Protein AF-A0A1E3QT69-F1 (afdb_monomer_lite)

Radius of gyration: 31.51 Å; chains: 1; bounding box: 66×88×78 Å

Secondary structure (DSSP, 8-state):
---------------------------------------------SS----PPPPPPHHHHHHHHHHHHHH------TTTTTTS-GGG--TT-HHHHHHHHHHHHHHHHTT-HHHHHHHHHHHHHHTTHHHHHHHHHHSPP--TT---------HHHHHHHHHHHHHHHHHHH-

Organism: NCBI:txid984486

Foldseek 3Di:
DDDDDDDDDDDDDDDPPPDPPPDDDPDDPDDDDDDDDDDDPDDDDPDDDDPDDDDDDPVNVVVVVVVCVVPPDDDDDPCVLVPDDLVPQALVDPVSLVSLLVSLVVCVVVLVLVVSLVSLVSSCVRNVVVVLVVVVVVPPDDDPDDPDPRDDDDPSNVSSVVSNVVSVVVVVVD

pLDDT: mean 73.89, std 20.66, range [34.53, 95.81]

Structure (mmCIF, N/CA/C/O backbone):
data_AF-A0A1E3QT69-F1
#
_entry.id   AF-A0A1E3QT69-F1
#
loop_
_atom_site.group_PDB
_atom_site.id
_atom_site.type_symbol
_atom_site.label_atom_id
_atom_site.label_alt_id
_atom_site.label_comp_id
_atom_site.label_asym_id
_atom_site.label_entity_id
_atom_site.label_seq_id
_atom_site.pdbx_PDB_ins_code
_atom_site.Cartn_x
_atom_site.Cartn_y
_atom_site.Cartn_z
_atom_site.occupancy
_atom_site.B_iso_or_equiv
_atom_site.auth_seq_id
_atom_site.auth_comp_id
_atom_site.auth_asym_id
_atom_site.auth_atom_id
_atom_site.pdbx_PDB_model_num
ATOM 1 N N . MET A 1 1 ? -34.837 -56.725 -46.189 1.00 39.00 1 MET A N 1
ATOM 2 C CA . MET A 1 1 ? -33.726 -57.442 -46.845 1.00 39.00 1 MET A CA 1
ATOM 3 C C . MET A 1 1 ? -32.627 -56.421 -47.044 1.00 39.00 1 MET A C 1
ATOM 5 O O . MET A 1 1 ? -32.845 -55.461 -47.759 1.00 39.00 1 MET A O 1
ATOM 9 N N . SER A 1 2 ? -31.704 -56.382 -46.088 1.00 41.94 2 SER A N 1
ATOM 10 C CA . SER A 1 2 ? -30.316 -56.823 -46.289 1.00 41.94 2 SER A CA 1
ATOM 11 C C . SER A 1 2 ? -29.485 -55.693 -46.895 1.00 41.94 2 SER A C 1
ATOM 13 O O . SER A 1 2 ? -29.454 -55.525 -48.108 1.00 41.94 2 SER A O 1
ATOM 15 N N . GLU A 1 3 ? -28.809 -54.930 -46.036 1.00 52.75 3 GLU A N 1
ATOM 16 C CA . GLU A 1 3 ? -27.522 -54.338 -46.425 1.00 52.75 3 GLU A CA 1
ATOM 17 C C . GLU A 1 3 ? -26.512 -55.489 -46.638 1.00 52.75 3 GLU A C 1
ATOM 19 O O . GLU A 1 3 ? -26.793 -56.606 -46.170 1.00 52.75 3 GLU A O 1
ATOM 24 N N . PRO A 1 4 ? -25.342 -55.276 -47.291 1.00 55.44 4 PRO A N 1
ATOM 25 C CA . PRO A 1 4 ? -24.245 -54.709 -46.494 1.00 55.44 4 PRO A CA 1
ATOM 26 C C . PRO A 1 4 ? -23.030 -54.033 -47.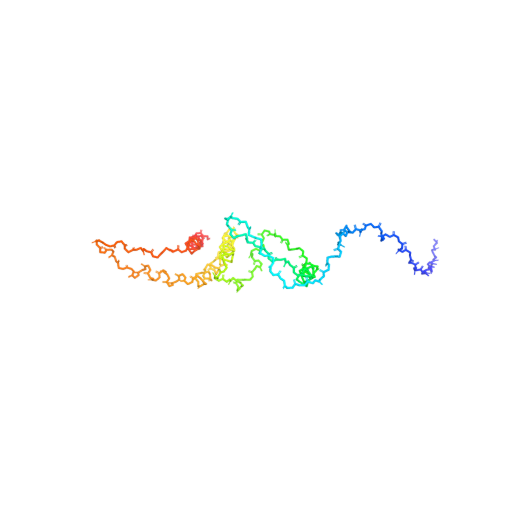213 1.00 55.44 4 PRO A C 1
ATOM 28 O O . PRO A 1 4 ? -22.814 -54.179 -48.412 1.00 55.44 4 PRO A O 1
ATOM 31 N N . HIS A 1 5 ? -22.203 -53.377 -46.374 1.00 38.41 5 HIS A N 1
ATOM 32 C CA . HIS A 1 5 ? -20.731 -53.158 -46.414 1.00 38.41 5 HIS A CA 1
ATOM 33 C C . HIS A 1 5 ? -20.073 -52.128 -47.380 1.00 38.41 5 HIS A C 1
ATOM 35 O O . HIS A 1 5 ? -19.697 -52.468 -48.491 1.00 38.41 5 HIS A O 1
ATOM 41 N N . THR A 1 6 ? -19.885 -50.883 -46.889 1.00 46.03 6 THR A N 1
ATOM 42 C CA . THR A 1 6 ? -18.623 -50.175 -46.470 1.00 46.03 6 THR A CA 1
ATOM 43 C C . THR A 1 6 ? -17.307 -50.256 -47.329 1.00 46.03 6 THR A C 1
ATOM 45 O O . THR A 1 6 ? -17.283 -50.921 -48.351 1.00 46.03 6 THR A O 1
ATOM 48 N N . PRO A 1 7 ? -16.190 -49.554 -46.990 1.00 53.91 7 PRO A N 1
ATOM 49 C CA . PRO A 1 7 ? -15.709 -48.329 -47.655 1.00 53.91 7 PRO A CA 1
ATOM 50 C C . PRO A 1 7 ? -14.228 -48.424 -48.134 1.00 53.91 7 PRO A C 1
ATOM 52 O O . PRO A 1 7 ? -13.522 -49.389 -47.859 1.00 53.91 7 PRO A O 1
ATOM 55 N N . THR A 1 8 ? -13.690 -47.408 -48.812 1.00 39.94 8 THR A N 1
ATOM 56 C CA . THR A 1 8 ? -12.228 -47.226 -49.016 1.00 39.94 8 THR A CA 1
ATOM 57 C C . THR A 1 8 ? -11.972 -45.718 -49.097 1.00 39.94 8 THR A C 1
ATOM 59 O O . THR A 1 8 ? -12.507 -45.063 -49.983 1.00 39.94 8 THR A O 1
ATOM 62 N N . GLN A 1 9 ? -11.576 -45.071 -47.999 1.00 39.16 9 GLN A N 1
ATOM 63 C CA . GLN A 1 9 ? -10.208 -44.790 -47.526 1.00 39.16 9 GLN A CA 1
ATOM 64 C C . GLN A 1 9 ? -9.331 -43.924 -48.451 1.00 39.16 9 GLN A C 1
ATOM 66 O O . GLN A 1 9 ? -8.961 -44.325 -49.544 1.00 39.16 9 GLN A O 1
ATOM 71 N N . GLU A 1 10 ? -8.992 -42.759 -47.883 1.00 40.84 10 GLU A N 1
ATOM 72 C CA . GLU A 1 10 ? -7.698 -42.061 -47.907 1.00 40.84 10 GLU A CA 1
ATOM 73 C C . GLU A 1 10 ? -7.054 -41.682 -49.247 1.00 40.84 10 GLU A C 1
ATOM 75 O O . GLU A 1 10 ? -6.439 -42.495 -49.921 1.00 40.84 10 GLU A O 1
ATOM 80 N N . SER A 1 11 ? -6.966 -40.369 -49.480 1.00 43.09 11 SER A N 1
ATOM 81 C CA . SER A 1 11 ? -5.680 -39.685 -49.276 1.00 43.09 11 SER A CA 1
ATOM 82 C C . SER A 1 11 ? -5.873 -38.170 -49.212 1.00 43.09 11 SER A C 1
ATOM 84 O O . SER A 1 11 ? -6.311 -37.538 -50.173 1.00 43.09 11 SER A O 1
ATOM 86 N N . ALA A 1 12 ? -5.524 -37.600 -48.064 1.00 43.91 12 ALA A N 1
ATOM 87 C CA . ALA A 1 12 ? -5.308 -36.180 -47.860 1.00 43.91 12 ALA A CA 1
ATOM 88 C C . ALA A 1 12 ? -3.903 -35.797 -48.342 1.00 43.91 12 ALA A C 1
ATOM 90 O O . ALA A 1 12 ? -2.948 -36.396 -47.862 1.00 43.91 12 ALA A O 1
ATOM 91 N N . VAL A 1 13 ? -3.776 -34.785 -49.207 1.00 42.56 13 VAL A N 1
ATOM 92 C CA . VAL A 1 13 ? -2.590 -33.911 -49.344 1.00 42.56 13 VAL A CA 1
ATOM 93 C C . VAL A 1 13 ? -3.106 -32.580 -49.930 1.00 42.56 13 VAL A C 1
ATOM 95 O O . VAL A 1 13 ? -3.541 -32.536 -51.070 1.00 42.56 13 VAL A O 1
ATOM 98 N N . LEU A 1 14 ? -3.400 -31.584 -49.092 1.00 43.72 14 LEU A N 1
ATOM 99 C CA . LEU A 1 14 ? -2.531 -30.429 -48.821 1.00 43.72 14 LEU A CA 1
ATOM 100 C C . LEU A 1 14 ? -2.513 -29.386 -49.962 1.00 43.72 14 LEU A C 1
ATOM 102 O O . LEU A 1 14 ? -1.567 -29.312 -50.733 1.00 43.72 14 LEU A O 1
ATOM 106 N N . GLU A 1 15 ? -3.520 -28.514 -49.994 1.00 44.06 15 GLU A N 1
ATOM 107 C CA . GLU A 1 15 ? -3.445 -27.212 -50.674 1.00 44.06 15 GLU A CA 1
ATOM 108 C C . GLU A 1 15 ? -4.015 -26.134 -49.743 1.00 44.06 15 GLU A C 1
ATOM 110 O O . GLU A 1 15 ? -5.168 -25.723 -49.827 1.00 44.06 15 GLU A O 1
ATOM 115 N N . ILE A 1 16 ? -3.187 -25.691 -48.796 1.00 41.34 16 ILE A N 1
ATOM 116 C CA . ILE A 1 16 ? -3.348 -24.387 -48.146 1.00 41.34 16 ILE A CA 1
ATOM 117 C C . ILE A 1 16 ? -2.098 -23.597 -48.514 1.00 41.34 16 ILE A C 1
ATOM 119 O O . ILE A 1 16 ? -1.139 -23.505 -47.756 1.00 41.34 16 ILE A O 1
ATOM 123 N N . ALA A 1 17 ? -2.089 -23.091 -49.741 1.00 41.59 17 ALA A N 1
ATOM 124 C CA . ALA A 1 17 ? -1.057 -22.206 -50.250 1.00 41.59 17 ALA A CA 1
ATOM 125 C C . ALA A 1 17 ? -1.740 -21.047 -50.973 1.00 41.59 17 ALA A C 1
ATOM 127 O O . ALA A 1 17 ? -1.736 -21.006 -52.195 1.00 41.59 17 ALA A O 1
ATOM 128 N N . THR A 1 18 ? -2.402 -20.154 -50.226 1.00 47.84 18 THR A N 1
ATOM 129 C CA . THR A 1 18 ? -2.688 -18.756 -50.630 1.00 47.84 18 THR A CA 1
ATOM 130 C C . THR A 1 18 ? -3.474 -18.017 -49.540 1.00 47.84 18 THR A C 1
ATOM 132 O O . THR A 1 18 ? -4.674 -17.797 -49.647 1.00 47.84 18 THR A O 1
ATOM 135 N N . ALA A 1 19 ? -2.794 -17.610 -48.465 1.00 40.69 19 ALA A N 1
ATOM 136 C CA . ALA A 1 19 ? -3.286 -16.543 -47.580 1.00 40.69 19 ALA A CA 1
ATOM 137 C C . ALA A 1 19 ? -2.146 -15.805 -46.845 1.00 40.69 19 ALA A C 1
ATOM 139 O O . ALA A 1 19 ? -2.338 -15.297 -45.746 1.00 40.69 19 ALA A O 1
ATOM 140 N N . GLU A 1 20 ? -0.953 -15.733 -47.445 1.00 46.25 20 GLU A N 1
ATOM 141 C CA . GLU A 1 20 ? 0.222 -15.049 -46.882 1.00 46.25 20 GLU A CA 1
ATOM 142 C C . GLU A 1 20 ? 0.570 -13.795 -47.699 1.00 46.25 20 GLU A C 1
ATOM 144 O O . GLU A 1 20 ? 1.676 -13.637 -48.207 1.00 46.25 20 GLU A O 1
ATOM 149 N N . LEU A 1 21 ? -0.404 -12.904 -47.909 1.00 41.03 21 LEU A N 1
ATOM 150 C CA . LEU A 1 21 ? -0.135 -11.653 -48.622 1.00 41.03 21 LEU A CA 1
ATOM 151 C C . LEU A 1 21 ? -1.049 -10.502 -48.197 1.00 41.03 21 LEU A C 1
ATOM 153 O O . LEU A 1 21 ? -1.744 -9.948 -49.037 1.00 41.03 21 LEU A O 1
ATOM 157 N N . LEU A 1 22 ? -1.059 -10.125 -46.910 1.00 46.34 22 LEU A N 1
ATOM 158 C CA . LEU A 1 22 ? -1.453 -8.764 -46.495 1.00 46.34 22 LEU A CA 1
ATOM 159 C C . LEU A 1 22 ? -1.138 -8.471 -45.017 1.00 46.34 22 LEU A C 1
ATOM 161 O O . LEU A 1 22 ? -2.023 -8.223 -44.211 1.00 46.34 22 LEU A O 1
ATOM 165 N N . LEU A 1 23 ? 0.148 -8.468 -44.667 1.00 45.91 23 LEU A N 1
ATOM 166 C CA . LEU A 1 23 ? 0.686 -7.768 -43.491 1.00 45.91 23 LEU A CA 1
ATOM 167 C C . LEU A 1 23 ? 2.088 -7.260 -43.852 1.00 45.91 23 LEU A C 1
ATOM 169 O O . LEU A 1 23 ? 3.109 -7.759 -43.392 1.00 45.91 23 LEU A O 1
ATOM 173 N N . GLN A 1 24 ? 2.137 -6.287 -44.762 1.00 40.81 24 GLN A N 1
ATOM 174 C CA . GLN A 1 24 ? 3.318 -5.443 -44.903 1.00 40.81 24 GLN A CA 1
ATOM 175 C C . GLN A 1 24 ? 3.246 -4.374 -43.816 1.00 40.81 24 GLN A C 1
ATOM 177 O O . GLN A 1 24 ? 2.508 -3.397 -43.938 1.00 40.81 24 GLN A O 1
ATOM 182 N N . ASP A 1 25 ? 4.011 -4.584 -42.746 1.00 53.19 25 ASP A N 1
ATOM 183 C CA . ASP A 1 25 ? 4.398 -3.516 -41.829 1.00 53.19 25 ASP A CA 1
ATOM 184 C C . ASP A 1 25 ? 4.991 -2.351 -42.643 1.00 53.19 25 ASP A C 1
ATOM 186 O O . ASP A 1 25 ? 5.886 -2.582 -43.470 1.00 53.19 25 ASP A O 1
ATOM 190 N N . PRO A 1 26 ? 4.559 -1.093 -42.436 1.00 47.81 26 PRO A N 1
ATOM 191 C CA . PRO A 1 26 ? 5.258 0.043 -43.009 1.00 47.81 26 PRO A CA 1
ATOM 192 C C . PRO A 1 26 ? 6.648 0.129 -42.369 1.00 47.81 26 PRO A C 1
ATOM 194 O O . PRO A 1 26 ? 6.819 0.616 -41.253 1.00 47.81 26 PRO A O 1
ATOM 197 N N . GLN A 1 27 ? 7.656 -0.353 -43.096 1.00 42.31 27 GLN A N 1
ATOM 198 C CA . GLN A 1 27 ? 9.062 -0.131 -42.782 1.00 42.31 27 GLN A CA 1
ATOM 199 C C . GLN A 1 27 ? 9.306 1.384 -42.661 1.00 42.31 27 GLN A C 1
ATOM 201 O O . GLN A 1 27 ? 9.061 2.113 -43.632 1.00 42.31 27 GLN A O 1
ATOM 206 N N . PRO A 1 28 ? 9.802 1.904 -41.522 1.00 43.50 28 PRO A N 1
ATOM 207 C CA . PRO A 1 28 ? 10.298 3.266 -41.491 1.00 43.50 28 PRO A CA 1
ATOM 208 C C . PRO A 1 28 ? 11.505 3.342 -42.426 1.00 43.50 28 PRO A C 1
ATOM 210 O O . PRO A 1 28 ? 12.448 2.561 -42.329 1.00 43.50 28 PRO A O 1
ATOM 213 N N . LYS A 1 29 ? 11.451 4.280 -43.369 1.00 36.72 29 LYS A N 1
ATOM 214 C CA . LYS A 1 29 ? 12.497 4.556 -44.353 1.00 36.72 29 LYS A CA 1
ATOM 215 C C . LYS A 1 29 ? 13.777 4.975 -43.618 1.00 36.72 29 LYS A C 1
ATOM 217 O O . LYS A 1 29 ? 13.946 6.144 -43.282 1.00 36.72 29 LYS A O 1
ATOM 222 N N . VAL A 1 30 ? 14.654 4.016 -43.329 1.00 38.53 30 VAL A N 1
ATOM 223 C CA . VAL A 1 30 ? 15.950 4.260 -42.688 1.00 38.53 30 VAL A CA 1
ATOM 224 C C . VAL A 1 30 ? 16.904 4.793 -43.754 1.00 38.53 30 VAL A C 1
ATOM 226 O O . VAL A 1 30 ? 17.411 4.053 -44.593 1.00 38.53 30 VAL A O 1
ATOM 229 N N . THR A 1 31 ? 17.121 6.104 -43.769 1.00 37.97 31 THR A N 1
ATOM 230 C CA . THR A 1 31 ? 18.279 6.694 -44.450 1.00 37.97 31 THR A CA 1
ATOM 231 C C . THR A 1 31 ? 19.561 6.215 -43.761 1.00 37.97 31 THR A C 1
ATOM 233 O O . THR A 1 31 ? 19.616 6.267 -42.530 1.00 37.97 31 THR A O 1
ATOM 236 N N . PRO A 1 32 ? 20.602 5.785 -44.498 1.00 38.62 32 PRO A N 1
ATOM 237 C CA . PRO A 1 32 ? 21.858 5.372 -43.891 1.00 38.62 32 PRO A CA 1
ATOM 238 C C . PRO A 1 32 ? 22.592 6.619 -43.389 1.00 38.62 32 PRO A C 1
ATOM 240 O O . PRO A 1 32 ? 23.262 7.315 -44.148 1.00 38.62 32 PRO A O 1
ATOM 243 N N . SER A 1 33 ? 22.442 6.928 -42.101 1.00 34.53 33 SER A N 1
ATOM 244 C CA . SER A 1 33 ? 23.325 7.876 -41.429 1.00 34.53 33 SER A CA 1
ATOM 245 C C . SER A 1 33 ? 24.566 7.118 -40.983 1.00 34.53 33 SER A C 1
ATOM 247 O O . SER A 1 33 ? 24.516 6.304 -40.065 1.00 34.53 33 SER A O 1
ATOM 249 N N . SER A 1 34 ? 25.663 7.388 -41.683 1.00 36.31 34 SER A N 1
ATOM 250 C CA . SER A 1 34 ? 27.026 6.962 -41.376 1.00 36.31 34 SER A CA 1
ATOM 251 C C . SER A 1 34 ? 27.319 6.971 -39.871 1.00 36.31 34 SER A C 1
ATOM 253 O O . SER A 1 34 ? 27.198 8.005 -39.214 1.00 36.31 34 SER A O 1
ATOM 255 N N . GLN A 1 35 ? 27.759 5.828 -39.341 1.00 45.50 35 GLN A N 1
ATOM 256 C CA . GLN A 1 35 ? 28.509 5.772 -38.091 1.00 45.50 35 GLN A CA 1
ATOM 257 C C . GLN A 1 35 ? 29.851 6.476 -38.302 1.00 45.50 35 GLN A C 1
ATOM 259 O O . GLN A 1 35 ? 30.721 5.953 -38.991 1.00 45.50 35 GLN A O 1
ATOM 264 N N . ALA A 1 36 ? 30.022 7.641 -37.687 1.00 39.97 36 ALA A N 1
ATOM 265 C CA . ALA A 1 36 ? 31.322 8.135 -37.261 1.00 39.97 36 ALA A CA 1
ATOM 266 C C . ALA A 1 36 ? 31.135 9.158 -36.134 1.00 39.97 36 ALA A C 1
ATOM 268 O O . ALA A 1 36 ? 30.255 10.011 -36.179 1.00 39.97 36 ALA A O 1
ATOM 269 N N . ASP A 1 37 ? 32.015 9.030 -35.151 1.00 36.66 37 ASP A N 1
ATOM 270 C CA . ASP A 1 37 ? 32.436 10.040 -34.190 1.00 36.66 37 ASP A CA 1
ATOM 271 C C . ASP A 1 37 ? 31.626 10.287 -32.910 1.00 36.66 37 ASP A C 1
ATOM 273 O O . ASP A 1 37 ? 30.601 10.962 -32.819 1.00 36.66 37 ASP A O 1
ATOM 277 N N . LYS A 1 38 ? 32.261 9.793 -31.842 1.00 48.41 38 LYS A N 1
ATOM 278 C CA . LYS A 1 38 ? 32.263 10.343 -30.492 1.00 48.41 38 LYS A CA 1
ATOM 279 C C . LYS A 1 38 ? 32.602 11.841 -30.540 1.00 48.41 38 LYS A C 1
ATOM 281 O O . LYS A 1 38 ? 33.740 12.233 -30.310 1.00 48.41 38 LYS A O 1
ATOM 286 N N . SER A 1 39 ? 31.612 12.690 -30.761 1.00 41.56 39 SER A N 1
ATOM 287 C CA . SER A 1 39 ? 31.712 14.102 -30.405 1.00 41.56 39 SER A CA 1
ATOM 288 C C . SER A 1 39 ? 30.392 14.556 -29.814 1.00 41.56 39 SER A C 1
ATOM 290 O O . SER A 1 39 ? 29.355 14.531 -30.474 1.00 41.56 39 SER A O 1
ATOM 292 N N . ALA A 1 40 ? 30.434 14.945 -28.543 1.00 48.53 40 ALA A N 1
ATOM 293 C CA . ALA A 1 40 ? 29.344 15.642 -27.891 1.00 48.53 40 ALA A CA 1
ATOM 294 C C . ALA A 1 40 ? 29.024 16.914 -28.692 1.00 48.53 40 ALA A C 1
ATOM 296 O O . ALA A 1 40 ? 29.785 17.879 -28.668 1.00 48.53 40 ALA A O 1
ATOM 297 N N . VAL A 1 41 ? 27.903 16.912 -29.412 1.00 53.53 41 VAL A N 1
ATOM 298 C CA . VAL A 1 41 ? 27.391 18.115 -30.068 1.00 53.53 41 VAL A CA 1
ATOM 299 C C . VAL A 1 41 ? 26.646 18.925 -29.013 1.00 53.53 41 VAL A C 1
ATOM 301 O O . VAL A 1 41 ? 25.486 18.666 -28.695 1.00 53.53 41 VAL A O 1
ATOM 304 N N . VAL A 1 42 ? 27.351 19.888 -28.422 1.00 47.34 42 VAL A N 1
ATOM 305 C CA . VAL A 1 42 ? 26.789 20.849 -27.471 1.00 47.34 42 VAL A CA 1
ATOM 306 C C . VAL A 1 42 ? 26.066 21.941 -28.260 1.00 47.34 42 VAL A C 1
ATOM 308 O O . VAL A 1 42 ? 26.690 22.849 -28.801 1.00 47.34 42 VAL A O 1
ATOM 311 N N . PHE A 1 43 ? 24.735 21.871 -28.325 1.00 51.91 43 PHE A N 1
ATOM 312 C CA . PHE A 1 43 ? 23.908 22.991 -28.778 1.00 51.91 43 PHE A CA 1
ATOM 313 C C . PHE A 1 43 ? 23.681 23.960 -27.614 1.00 51.91 43 PHE A C 1
ATOM 315 O O . PHE A 1 43 ? 22.897 23.688 -26.707 1.00 51.91 43 PHE A O 1
ATOM 322 N N . THR A 1 44 ? 24.344 25.117 -27.641 1.00 48.62 44 THR A N 1
ATOM 323 C CA . THR A 1 44 ? 24.066 26.210 -26.704 1.00 48.62 44 THR A CA 1
ATOM 324 C C . THR A 1 44 ? 22.967 27.109 -27.266 1.00 48.62 44 THR A C 1
ATOM 326 O O . THR A 1 44 ? 23.196 27.869 -28.207 1.00 48.62 44 THR A O 1
ATOM 329 N N . ARG A 1 45 ? 21.776 27.071 -26.662 1.00 54.88 45 ARG A N 1
ATOM 330 C CA . ARG A 1 45 ? 20.857 28.216 -26.663 1.00 54.88 45 ARG A CA 1
ATOM 331 C C . ARG A 1 45 ? 20.724 28.732 -25.237 1.00 54.88 45 ARG A C 1
ATOM 333 O O . ARG A 1 45 ? 20.752 27.976 -24.272 1.00 54.88 45 ARG A O 1
ATOM 340 N N . THR A 1 46 ? 20.642 30.048 -25.135 1.00 56.62 46 THR A N 1
ATOM 341 C CA . THR A 1 46 ? 20.527 30.823 -23.905 1.00 56.62 46 THR A CA 1
ATOM 342 C C . THR A 1 46 ? 19.275 30.435 -23.115 1.00 56.62 46 THR A C 1
ATOM 344 O O . THR A 1 46 ? 18.164 30.529 -23.630 1.00 56.62 46 THR A O 1
ATOM 347 N N . SER A 1 47 ? 19.478 30.066 -21.848 1.00 66.31 47 SER A N 1
ATOM 348 C CA . SER A 1 47 ? 18.491 29.729 -20.804 1.00 66.31 47 SER A CA 1
ATOM 349 C C . SER A 1 47 ? 17.872 28.318 -20.845 1.00 66.31 47 SER A C 1
ATOM 351 O O . SER A 1 47 ? 16.889 28.044 -21.524 1.00 66.31 47 SER A O 1
ATOM 353 N N . GLY A 1 48 ? 18.432 27.430 -20.014 1.00 66.00 48 GLY A N 1
ATOM 354 C CA . GLY A 1 48 ? 17.840 26.146 -19.629 1.00 66.00 48 GLY A CA 1
ATOM 355 C C . GLY A 1 48 ? 18.615 24.930 -20.137 1.00 66.00 48 GLY A C 1
ATOM 356 O O . GLY A 1 48 ? 18.802 24.755 -21.336 1.00 66.00 48 GLY A O 1
ATOM 357 N N . ASN A 1 49 ? 19.030 24.048 -19.221 1.00 68.81 49 ASN A N 1
ATOM 358 C CA . ASN A 1 49 ? 19.541 22.727 -19.586 1.00 68.81 49 ASN A CA 1
ATOM 359 C C . ASN A 1 49 ? 18.411 21.921 -20.240 1.00 68.81 49 ASN A C 1
ATOM 361 O O . ASN A 1 49 ? 17.502 21.441 -19.557 1.00 68.81 49 ASN A O 1
ATOM 365 N N . ILE A 1 50 ? 18.463 21.763 -21.562 1.00 75.00 50 ILE A N 1
ATOM 366 C CA . ILE A 1 50 ? 17.566 20.864 -22.288 1.00 75.00 50 ILE A CA 1
ATOM 367 C C . ILE A 1 50 ? 17.943 19.437 -21.883 1.00 75.00 50 ILE A C 1
ATOM 369 O O . ILE A 1 50 ? 19.034 18.960 -22.188 1.00 75.00 50 ILE A O 1
ATOM 373 N N . LYS A 1 51 ? 17.049 18.747 -21.164 1.00 79.88 51 LYS A N 1
ATOM 374 C CA . LYS A 1 51 ? 17.226 17.329 -20.826 1.00 79.88 51 LYS A CA 1
ATOM 375 C C . LYS A 1 51 ? 17.195 16.506 -22.116 1.00 79.88 51 LYS A C 1
ATOM 377 O O . LYS A 1 51 ? 16.118 16.160 -22.599 1.00 79.88 51 LYS A O 1
ATOM 382 N N . GLN A 1 52 ? 18.363 16.182 -22.664 1.00 78.94 52 GLN A N 1
ATOM 383 C CA . GLN A 1 52 ? 18.470 15.216 -23.750 1.00 78.94 52 GLN A CA 1
ATOM 384 C C . GLN A 1 52 ?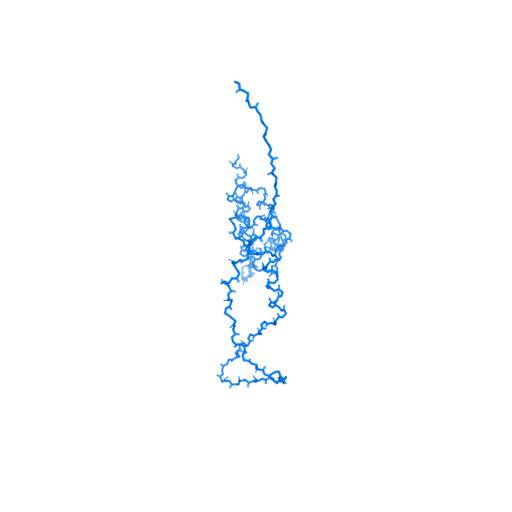 18.137 13.827 -23.199 1.00 78.94 52 GLN A C 1
ATOM 386 O O . GLN A 1 52 ? 18.787 13.337 -22.273 1.00 78.94 52 GLN A O 1
ATOM 391 N N . ARG A 1 53 ? 17.086 13.202 -23.734 1.00 81.50 53 ARG A N 1
ATOM 392 C CA . ARG A 1 53 ? 16.748 11.819 -23.386 1.00 81.50 53 ARG A CA 1
ATOM 393 C C . ARG A 1 53 ? 17.688 10.888 -24.144 1.00 81.50 53 ARG A C 1
ATOM 395 O O . ARG A 1 53 ? 17.944 11.110 -25.325 1.00 81.50 53 ARG A O 1
ATOM 402 N N . LYS A 1 54 ? 18.200 9.856 -23.470 1.00 84.94 54 LYS A N 1
ATOM 403 C CA . LYS A 1 54 ? 18.889 8.762 -24.160 1.00 84.94 54 LYS A CA 1
ATOM 404 C C . LYS A 1 54 ? 17.880 8.073 -25.081 1.00 84.94 54 LYS A C 1
ATOM 406 O O . LYS A 1 54 ? 16.756 7.810 -24.653 1.00 84.94 54 LYS A O 1
ATOM 411 N N . GLY A 1 55 ? 18.274 7.837 -26.330 1.00 87.06 55 GLY A N 1
ATOM 412 C CA . GLY A 1 55 ? 17.543 6.925 -27.205 1.00 87.06 55 GLY A CA 1
ATOM 413 C C . GLY A 1 55 ? 17.628 5.499 -26.660 1.00 87.06 55 GLY A C 1
ATOM 414 O O . GLY A 1 55 ? 18.565 5.178 -25.928 1.00 87.06 55 GLY A O 1
ATOM 415 N N . GLN A 1 56 ? 16.642 4.676 -27.000 1.00 92.12 56 GLN A N 1
ATOM 416 C CA . GLN A 1 56 ? 16.673 3.241 -26.731 1.00 92.12 56 GLN A CA 1
ATOM 417 C C . GLN A 1 56 ? 17.651 2.567 -27.699 1.00 92.12 56 GLN A C 1
ATOM 419 O O . GLN A 1 56 ? 17.689 2.936 -28.874 1.00 92.12 56 GLN A O 1
ATOM 424 N N . THR A 1 57 ? 18.444 1.607 -27.226 1.00 93.00 57 THR A N 1
ATOM 425 C CA . THR A 1 57 ? 19.325 0.830 -28.115 1.00 93.00 57 THR A CA 1
ATOM 426 C C . THR A 1 57 ? 18.541 -0.252 -28.864 1.00 93.00 57 THR A C 1
ATOM 428 O O . THR A 1 57 ? 17.500 -0.722 -28.399 1.00 93.00 57 THR A O 1
ATOM 431 N N . ASP A 1 58 ? 19.051 -0.702 -30.014 1.00 92.88 58 ASP A N 1
ATOM 432 C CA . ASP A 1 58 ? 18.417 -1.787 -30.783 1.00 92.88 58 ASP A CA 1
ATOM 433 C C . ASP A 1 58 ? 18.315 -3.093 -29.977 1.00 92.88 58 ASP A C 1
ATOM 435 O O . ASP A 1 58 ? 17.367 -3.863 -30.140 1.00 92.88 58 ASP A O 1
ATOM 439 N N . GLU A 1 59 ? 19.273 -3.341 -29.082 1.00 92.56 59 GLU A N 1
ATOM 440 C CA . GLU A 1 59 ? 19.278 -4.499 -28.185 1.00 92.56 59 GLU A CA 1
ATOM 441 C C . GLU A 1 59 ? 18.157 -4.412 -27.142 1.00 92.56 59 GLU A C 1
ATOM 443 O O . GLU A 1 59 ? 17.415 -5.378 -26.953 1.00 92.56 59 GLU A O 1
ATOM 448 N N . GLU A 1 60 ? 17.971 -3.243 -26.516 1.00 93.38 60 GLU A N 1
ATOM 449 C CA . GLU A 1 60 ? 16.876 -2.992 -25.570 1.00 93.38 60 GLU A CA 1
ATOM 450 C C . GLU A 1 60 ? 15.508 -3.127 -26.246 1.00 93.38 60 GLU A C 1
ATOM 452 O O . GLU A 1 60 ? 14.575 -3.673 -25.655 1.00 93.38 60 GLU A O 1
ATOM 457 N N . TYR A 1 61 ? 15.382 -2.649 -27.487 1.00 94.50 61 TYR A N 1
ATOM 458 C CA . TYR A 1 61 ? 14.150 -2.780 -28.260 1.00 94.50 61 TYR A CA 1
ATOM 459 C C . TYR A 1 61 ? 13.826 -4.247 -28.562 1.00 94.50 61 TYR A C 1
ATOM 461 O O . TYR A 1 61 ? 12.703 -4.695 -28.321 1.00 94.50 61 TYR A O 1
ATOM 469 N N . ARG A 1 62 ? 14.810 -5.024 -29.037 1.00 95.69 62 ARG A N 1
ATOM 470 C CA . ARG A 1 62 ? 14.630 -6.463 -29.293 1.00 95.69 62 ARG A CA 1
ATOM 471 C C . ARG A 1 62 ? 14.240 -7.206 -28.021 1.00 95.69 62 ARG A C 1
ATOM 473 O O . ARG A 1 62 ? 13.292 -7.983 -28.056 1.00 95.69 62 ARG A O 1
ATOM 480 N N . ALA A 1 63 ? 14.893 -6.910 -26.896 1.00 94.88 63 ALA A N 1
ATOM 481 C CA . ALA A 1 63 ? 14.563 -7.513 -25.609 1.00 94.88 63 ALA A CA 1
ATOM 482 C C . ALA A 1 63 ? 13.116 -7.213 -25.179 1.00 94.88 63 ALA A C 1
ATOM 484 O O . ALA A 1 63 ? 12.392 -8.128 -24.788 1.00 94.88 63 ALA A O 1
ATOM 485 N N . GLN A 1 64 ? 12.666 -5.959 -25.298 1.00 92.50 64 GLN A N 1
ATOM 486 C CA . GLN A 1 64 ? 11.286 -5.577 -24.976 1.00 92.50 64 GLN A CA 1
ATOM 487 C C . GLN A 1 64 ? 10.267 -6.235 -25.905 1.00 92.50 64 GLN A C 1
ATOM 489 O O . GLN A 1 64 ? 9.232 -6.716 -25.446 1.00 92.50 64 GLN A O 1
ATOM 494 N N . ARG A 1 65 ? 10.564 -6.287 -27.205 1.00 95.06 65 ARG A N 1
ATOM 495 C CA . ARG A 1 65 ? 9.713 -6.941 -28.198 1.00 95.06 65 ARG A CA 1
ATOM 496 C C . ARG A 1 65 ? 9.582 -8.434 -27.904 1.00 95.06 65 ARG A C 1
ATOM 498 O O . ARG A 1 65 ? 8.473 -8.957 -27.871 1.00 95.06 65 ARG A O 1
ATOM 505 N N . ASP A 1 66 ? 10.695 -9.113 -27.649 1.00 95.44 66 ASP A N 1
ATOM 506 C CA . ASP A 1 66 ? 10.700 -10.541 -27.338 1.00 95.44 66 ASP A CA 1
ATOM 507 C C . ASP A 1 66 ? 9.986 -10.818 -26.007 1.00 95.44 66 ASP A C 1
ATOM 509 O O . ASP A 1 66 ? 9.265 -11.807 -25.891 1.00 95.44 66 ASP A O 1
ATOM 513 N N . GLN A 1 67 ? 10.130 -9.938 -25.009 1.00 93.56 67 GLN A N 1
ATOM 514 C CA . GLN A 1 67 ? 9.366 -10.015 -23.764 1.00 93.56 67 GLN A CA 1
ATOM 515 C C . GLN A 1 67 ? 7.862 -9.877 -24.024 1.00 93.56 67 GLN A C 1
ATOM 517 O O . GLN A 1 67 ? 7.093 -10.688 -23.516 1.00 93.56 67 GLN A O 1
ATOM 522 N N . PHE A 1 68 ? 7.448 -8.904 -24.839 1.00 93.00 68 PHE A N 1
ATOM 523 C CA . PHE A 1 68 ? 6.045 -8.691 -25.189 1.00 93.00 68 PHE A CA 1
ATOM 524 C C . PHE A 1 68 ? 5.435 -9.911 -25.887 1.00 93.00 68 PHE A C 1
ATOM 526 O O . PHE A 1 68 ? 4.346 -10.335 -25.518 1.00 93.00 68 PHE A O 1
ATOM 533 N N . TRP A 1 69 ? 6.145 -10.527 -26.835 1.00 93.69 69 TRP A N 1
ATOM 534 C CA . TRP A 1 69 ? 5.669 -11.745 -27.503 1.00 93.69 69 TRP A CA 1
ATOM 535 C C . TRP A 1 69 ? 5.639 -12.969 -26.585 1.00 93.69 69 TRP A C 1
ATOM 537 O O . TRP A 1 69 ? 4.778 -13.828 -26.751 1.00 93.69 69 TRP A O 1
ATOM 547 N N . LYS A 1 70 ? 6.550 -13.050 -25.607 1.00 94.69 70 LYS A N 1
ATOM 548 C CA . LYS A 1 70 ? 6.590 -14.152 -24.634 1.00 94.69 70 LYS A CA 1
ATOM 549 C C . LYS A 1 70 ? 5.491 -14.050 -23.579 1.00 94.69 70 LYS A C 1
ATOM 551 O O . LYS A 1 70 ? 4.838 -15.047 -23.299 1.00 94.69 70 LYS A O 1
ATOM 556 N N . SER A 1 71 ? 5.322 -12.883 -22.952 1.00 91.12 71 SER A N 1
ATOM 557 C CA . SER A 1 71 ? 4.346 -12.700 -21.867 1.00 91.12 71 SER A CA 1
ATOM 558 C C . SER A 1 71 ? 2.958 -12.308 -22.363 1.00 91.12 71 SER A C 1
ATOM 560 O O . SER A 1 71 ? 1.979 -12.495 -21.647 1.00 91.12 71 SER A O 1
ATOM 562 N N . GLY A 1 72 ? 2.876 -11.724 -23.558 1.00 91.06 72 GLY A N 1
ATOM 563 C CA . GLY A 1 72 ? 1.671 -11.096 -24.073 1.00 91.06 72 GLY A CA 1
ATOM 564 C C . GLY A 1 72 ? 1.309 -9.793 -23.347 1.00 91.06 72 GLY A C 1
ATOM 565 O O . GLY A 1 72 ? 1.971 -9.385 -22.380 1.00 91.06 72 GLY A O 1
ATOM 566 N N . PRO A 1 73 ? 0.244 -9.116 -23.809 1.00 86.75 73 PRO A N 1
ATOM 567 C CA . PRO A 1 73 ? -0.342 -7.993 -23.096 1.00 86.75 73 PRO A CA 1
ATOM 568 C C . PRO A 1 73 ? -0.976 -8.474 -21.785 1.00 86.75 73 PRO A C 1
ATOM 570 O O . PRO A 1 73 ? -1.809 -9.380 -21.774 1.00 86.75 73 PRO A O 1
ATOM 573 N N . ARG A 1 74 ? -0.620 -7.836 -20.665 1.00 81.56 74 ARG A N 1
ATOM 574 C CA . ARG A 1 74 ? -1.263 -8.110 -19.376 1.00 81.56 74 ARG A CA 1
ATOM 575 C C . ARG A 1 74 ? -2.586 -7.352 -19.299 1.00 81.56 74 ARG A C 1
ATOM 577 O O . ARG A 1 74 ? -2.595 -6.122 -19.268 1.00 81.56 74 ARG A O 1
ATOM 584 N N . LEU A 1 75 ? -3.696 -8.082 -19.263 1.00 82.94 75 LEU A N 1
ATOM 585 C CA . LEU A 1 75 ? -5.015 -7.492 -19.056 1.00 82.94 75 LEU A CA 1
ATOM 586 C C . LEU A 1 75 ? -5.172 -7.068 -17.595 1.00 82.94 75 LEU A C 1
ATOM 588 O O . LEU A 1 75 ? -4.885 -7.837 -16.680 1.00 82.94 75 LEU A O 1
ATOM 592 N N . ASN A 1 76 ? -5.629 -5.835 -17.388 1.00 83.19 76 ASN A N 1
ATOM 593 C CA . ASN A 1 76 ? -5.911 -5.305 -16.063 1.00 83.19 76 ASN A CA 1
ATOM 594 C C . ASN A 1 76 ? -7.318 -5.744 -15.625 1.00 83.19 76 ASN A C 1
ATOM 596 O O . ASN A 1 76 ? -8.303 -5.055 -15.892 1.00 83.19 76 ASN A O 1
ATOM 600 N N . THR A 1 77 ? -7.427 -6.940 -15.049 1.00 84.38 77 THR A N 1
ATOM 601 C CA . THR A 1 77 ? -8.680 -7.480 -14.499 1.00 84.38 77 THR A CA 1
ATOM 602 C C . THR A 1 77 ? -9.043 -6.774 -13.191 1.00 84.38 77 THR A C 1
ATOM 604 O O . THR A 1 77 ? -8.177 -6.215 -12.534 1.00 84.38 77 THR A O 1
ATOM 607 N N . GLY A 1 78 ? -10.309 -6.807 -12.757 1.00 79.69 78 GLY A N 1
ATOM 608 C CA . GLY A 1 78 ? -10.723 -6.178 -11.485 1.00 79.69 78 GLY A CA 1
ATOM 609 C C . GLY A 1 78 ? -9.992 -6.715 -10.241 1.00 79.69 78 GLY A C 1
ATOM 610 O O . GLY A 1 78 ? -9.951 -6.053 -9.206 1.00 79.69 78 GLY A O 1
ATOM 611 N N . ASP A 1 79 ? -9.366 -7.883 -10.371 1.00 82.06 79 ASP A N 1
ATOM 612 C CA . ASP A 1 79 ? -8.763 -8.665 -9.292 1.00 82.06 79 ASP A CA 1
ATOM 613 C C . ASP A 1 79 ? -7.235 -8.641 -9.342 1.00 82.06 79 ASP A C 1
ATOM 615 O O . ASP A 1 79 ? -6.580 -9.232 -8.488 1.00 82.06 79 ASP A O 1
ATOM 619 N N . TRP A 1 80 ? -6.655 -7.945 -10.321 1.00 83.50 80 TRP A N 1
ATOM 620 C CA . TRP A 1 80 ? -5.223 -7.986 -10.616 1.00 83.50 80 TRP A CA 1
ATOM 621 C C . TRP A 1 80 ? -4.325 -7.614 -9.424 1.00 83.50 80 TRP A C 1
ATOM 623 O O . TRP A 1 80 ? -3.178 -8.056 -9.352 1.00 83.50 80 TRP A O 1
ATOM 633 N N . PHE A 1 81 ? -4.840 -6.809 -8.488 1.00 82.06 81 PHE A N 1
ATOM 634 C CA . PHE A 1 81 ? -4.160 -6.451 -7.244 1.00 82.06 81 PHE A CA 1
ATOM 635 C C . PHE A 1 81 ? -4.009 -7.644 -6.289 1.00 82.06 81 PHE A C 1
ATOM 637 O O . PHE A 1 81 ? -3.004 -7.747 -5.596 1.00 82.06 81 PHE A O 1
ATOM 644 N N . LEU A 1 82 ? -4.982 -8.558 -6.264 1.00 83.62 82 LEU A N 1
ATOM 645 C CA . LEU A 1 82 ? -4.990 -9.725 -5.375 1.00 83.62 82 LEU A CA 1
ATOM 646 C C . LEU A 1 82 ? -4.075 -10.844 -5.872 1.00 83.62 82 LEU A C 1
ATOM 648 O O . LEU A 1 82 ? -3.612 -11.660 -5.081 1.00 83.62 82 LEU A O 1
ATOM 652 N N . GLU A 1 83 ? -3.815 -10.883 -7.177 1.00 84.00 83 GLU A N 1
ATOM 653 C CA . GLU A 1 83 ? -2.891 -11.839 -7.789 1.00 84.00 83 GLU A CA 1
ATOM 654 C C . GLU A 1 83 ? -1.424 -11.499 -7.494 1.00 84.00 83 GLU A C 1
ATOM 656 O O . GLU A 1 83 ? -0.542 -12.340 -7.676 1.00 84.00 83 GLU A O 1
ATOM 661 N N . TYR A 1 84 ? -1.137 -10.267 -7.059 1.00 81.81 84 TYR A N 1
ATOM 662 C CA . TYR A 1 84 ? 0.225 -9.838 -6.783 1.00 81.81 84 TYR A CA 1
ATOM 663 C C . TYR A 1 84 ? 0.709 -10.383 -5.428 1.00 81.81 84 TYR A C 1
ATOM 665 O O . TYR A 1 84 ? 0.101 -10.094 -4.395 1.00 81.81 84 TYR A O 1
ATOM 673 N N . PRO A 1 85 ? 1.821 -11.140 -5.385 1.00 84.00 85 PRO A N 1
ATOM 674 C CA . PRO A 1 85 ? 2.339 -11.675 -4.133 1.00 84.00 85 PRO A CA 1
ATOM 675 C C . PRO A 1 85 ? 2.727 -10.564 -3.153 1.00 84.00 85 PRO A C 1
ATOM 677 O O . PRO A 1 85 ? 3.505 -9.671 -3.487 1.00 84.00 85 PRO A O 1
ATOM 680 N N . ILE A 1 86 ? 2.264 -10.682 -1.906 1.00 83.56 86 ILE A N 1
ATOM 681 C CA . ILE A 1 86 ? 2.522 -9.718 -0.818 1.00 83.56 86 ILE A CA 1
ATOM 682 C C . ILE A 1 86 ? 4.031 -9.474 -0.620 1.00 83.56 86 ILE A C 1
ATOM 684 O O . ILE A 1 86 ? 4.472 -8.376 -0.303 1.00 83.56 86 ILE A O 1
ATOM 688 N N . GLN A 1 87 ? 4.852 -10.491 -0.868 1.00 84.88 87 GLN A N 1
ATOM 689 C CA . GLN A 1 87 ? 6.306 -10.444 -0.687 1.00 84.88 87 GLN A CA 1
ATOM 690 C C . GLN A 1 87 ? 7.027 -9.542 -1.700 1.00 84.88 87 GLN A C 1
ATOM 692 O O . GLN A 1 87 ? 8.179 -9.178 -1.477 1.00 84.88 87 GLN A O 1
ATOM 697 N N . ASN A 1 88 ? 6.372 -9.173 -2.802 1.00 86.88 88 ASN A N 1
ATOM 698 C CA . ASN A 1 88 ? 7.000 -8.407 -3.874 1.00 86.88 88 ASN A CA 1
ATOM 699 C C . ASN A 1 88 ? 6.933 -6.888 -3.660 1.00 86.88 88 ASN A C 1
ATOM 701 O O . ASN A 1 88 ? 7.534 -6.146 -4.439 1.00 86.88 88 ASN A O 1
ATOM 705 N N . PHE A 1 89 ? 6.203 -6.409 -2.650 1.00 87.31 89 PHE A N 1
ATOM 706 C CA . PHE A 1 89 ? 6.137 -4.982 -2.339 1.00 87.31 89 PHE A CA 1
ATOM 707 C C . PHE A 1 89 ? 7.455 -4.495 -1.723 1.00 87.31 89 PHE A C 1
ATOM 709 O O . PHE A 1 89 ? 8.001 -5.123 -0.817 1.00 87.31 89 PHE A O 1
ATOM 716 N N . LYS A 1 90 ? 7.956 -3.346 -2.189 1.00 87.31 90 LYS A N 1
ATOM 717 C CA . LYS A 1 90 ? 9.171 -2.692 -1.682 1.00 87.31 90 LYS A CA 1
ATOM 718 C C . LYS A 1 90 ? 8.846 -1.322 -1.090 1.00 87.31 90 LYS A C 1
ATOM 720 O O . LYS A 1 90 ? 8.075 -0.557 -1.657 1.00 87.31 90 LYS A O 1
ATOM 725 N N . ASN A 1 91 ? 9.492 -0.961 0.022 1.00 85.38 91 ASN A N 1
ATOM 726 C CA . ASN A 1 91 ? 9.241 0.324 0.701 1.00 85.38 91 ASN A CA 1
ATOM 727 C C . ASN A 1 91 ? 9.708 1.542 -0.125 1.00 85.38 91 ASN A C 1
ATOM 729 O O . ASN A 1 91 ? 9.174 2.640 0.001 1.00 85.38 91 ASN A O 1
ATOM 733 N N . GLU A 1 92 ? 10.699 1.361 -0.995 1.00 84.62 92 GLU A N 1
ATOM 734 C CA . GLU A 1 92 ? 11.295 2.452 -1.777 1.00 84.62 92 GLU A CA 1
ATOM 735 C C . GLU A 1 92 ? 10.385 2.945 -2.914 1.00 84.62 92 GLU A C 1
ATOM 737 O 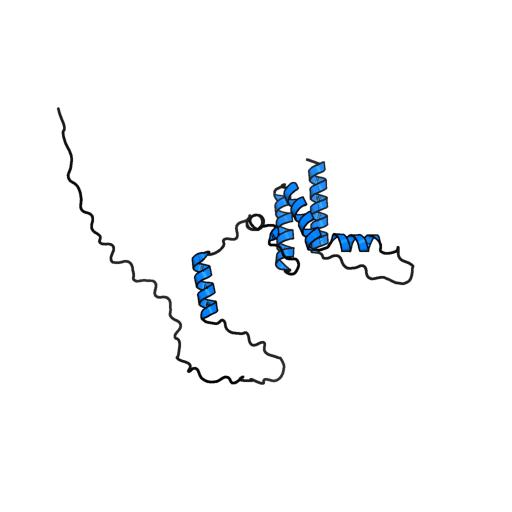O . GLU A 1 92 ? 10.453 4.106 -3.321 1.00 84.62 92 GLU A O 1
ATOM 742 N N . SER A 1 93 ? 9.512 2.075 -3.427 1.00 87.44 93 SER A N 1
ATOM 743 C CA . SER A 1 93 ? 8.648 2.373 -4.566 1.00 87.44 93 SER A CA 1
ATOM 744 C C . SER A 1 93 ? 7.344 3.007 -4.093 1.00 87.44 93 SER A C 1
ATOM 746 O O . SER A 1 93 ? 6.534 2.375 -3.419 1.00 87.44 93 SER A O 1
ATOM 748 N N . LYS A 1 94 ? 7.091 4.260 -4.495 1.00 86.81 94 LYS A N 1
ATOM 749 C CA . LYS A 1 94 ? 5.798 4.927 -4.251 1.00 86.81 94 LYS A CA 1
ATOM 750 C C . LYS A 1 94 ? 4.631 4.110 -4.813 1.00 86.81 94 LYS A C 1
ATOM 752 O O . LYS A 1 94 ? 3.584 4.033 -4.178 1.00 86.81 94 LYS A O 1
ATOM 757 N N . THR A 1 95 ? 4.826 3.511 -5.986 1.00 89.31 95 THR A N 1
ATOM 758 C CA 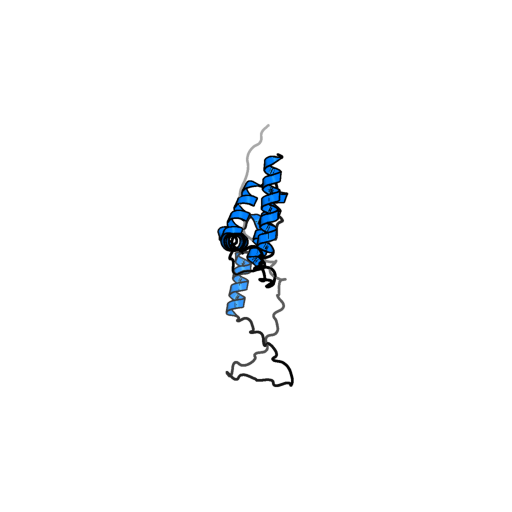. THR A 1 95 ? 3.820 2.678 -6.647 1.00 89.31 95 THR A CA 1
ATOM 759 C C . THR A 1 95 ? 3.429 1.505 -5.759 1.00 89.31 95 THR A C 1
ATOM 761 O O . THR A 1 95 ? 2.243 1.272 -5.567 1.00 89.31 95 THR A O 1
ATOM 764 N N . ASP A 1 96 ? 4.403 0.835 -5.146 1.00 89.75 96 ASP A N 1
ATOM 765 C CA . ASP A 1 96 ? 4.171 -0.340 -4.301 1.00 89.75 96 ASP A CA 1
ATOM 766 C C . ASP A 1 96 ? 3.383 0.035 -3.043 1.00 89.75 96 ASP A C 1
ATOM 768 O O . ASP A 1 96 ? 2.474 -0.693 -2.650 1.00 89.75 96 ASP A O 1
ATOM 772 N N . LYS A 1 97 ? 3.662 1.207 -2.451 1.00 90.12 97 LYS A N 1
ATOM 773 C CA . LYS A 1 97 ? 2.885 1.713 -1.306 1.00 90.12 97 LYS A CA 1
ATOM 774 C C . LYS A 1 97 ? 1.416 1.908 -1.657 1.00 90.12 97 LYS A C 1
ATOM 776 O O . LYS A 1 97 ? 0.534 1.482 -0.916 1.00 90.12 97 LYS A O 1
ATOM 781 N N . THR A 1 98 ? 1.162 2.550 -2.795 1.00 91.62 98 THR A N 1
ATOM 782 C CA . THR A 1 98 ? -0.195 2.802 -3.285 1.00 91.62 98 THR A CA 1
ATOM 783 C C . THR A 1 98 ? -0.896 1.499 -3.683 1.00 91.62 98 THR A C 1
ATOM 785 O O . THR A 1 98 ? -2.066 1.314 -3.367 1.00 91.62 98 THR A O 1
ATOM 788 N N . GLN A 1 99 ? -0.187 0.559 -4.315 1.00 91.56 99 GLN A N 1
ATOM 789 C CA . GLN A 1 99 ? -0.735 -0.753 -4.666 1.00 91.56 99 GLN A CA 1
ATOM 790 C C . GLN A 1 99 ? -1.113 -1.566 -3.427 1.00 91.56 99 GLN A C 1
ATOM 792 O O . GLN A 1 99 ? -2.200 -2.137 -3.395 1.00 91.56 99 GLN A O 1
ATOM 797 N N . LEU A 1 100 ? -0.263 -1.591 -2.397 1.00 93.25 100 LEU A N 1
ATOM 798 C CA . LEU A 1 100 ? -0.561 -2.278 -1.143 1.00 93.25 100 LEU A CA 1
ATOM 799 C C . LEU A 1 100 ? -1.838 -1.721 -0.497 1.00 93.25 100 LEU A C 1
ATOM 801 O O . LEU A 1 100 ? -2.703 -2.493 -0.087 1.00 93.25 100 LEU A O 1
ATOM 805 N N . LEU A 1 101 ? -1.972 -0.391 -0.457 1.00 93.81 101 LEU A N 1
ATOM 806 C CA . LEU A 1 101 ? -3.161 0.277 0.067 1.00 93.81 101 LEU A CA 1
ATOM 807 C C . LEU A 1 101 ? -4.425 -0.134 -0.700 1.00 93.81 101 LEU A C 1
ATOM 809 O O . LEU A 1 101 ? -5.377 -0.607 -0.088 1.00 93.81 101 LEU A O 1
ATOM 813 N N . HIS A 1 102 ? -4.417 -0.031 -2.031 1.00 93.12 102 HIS A N 1
ATOM 814 C CA . HIS A 1 102 ? -5.573 -0.418 -2.847 1.00 93.12 102 HIS A CA 1
ATOM 815 C C . HIS A 1 102 ? -5.904 -1.908 -2.739 1.00 93.12 102 HIS A C 1
ATOM 817 O O . HIS A 1 102 ? -7.071 -2.291 -2.773 1.00 93.12 102 HIS A O 1
ATOM 823 N N . THR A 1 103 ? -4.890 -2.756 -2.559 1.00 93.69 103 THR A N 1
ATOM 824 C CA . THR A 1 103 ? -5.092 -4.190 -2.320 1.00 93.69 103 THR A CA 1
ATOM 825 C C . THR A 1 103 ? -5.812 -4.415 -0.988 1.00 93.69 103 THR A C 1
ATOM 827 O O . THR A 1 103 ? -6.765 -5.191 -0.929 1.00 93.69 103 THR A O 1
ATOM 830 N N . ALA A 1 104 ? -5.420 -3.698 0.071 1.00 94.94 104 ALA A N 1
ATOM 831 C CA . ALA A 1 104 ? -6.100 -3.751 1.363 1.00 94.94 104 ALA A CA 1
ATOM 832 C C . ALA A 1 104 ? -7.549 -3.228 1.277 1.00 94.94 104 ALA A C 1
ATOM 834 O O . ALA A 1 104 ? -8.466 -3.883 1.771 1.00 94.94 104 ALA A O 1
ATOM 835 N N . GLU A 1 105 ? -7.782 -2.105 0.589 1.00 94.62 105 GLU A N 1
ATOM 836 C CA . GLU A 1 105 ? -9.130 -1.572 0.337 1.00 94.62 105 GLU A CA 1
ATOM 837 C C . GLU A 1 105 ? -10.012 -2.590 -0.397 1.00 94.62 105 GLU A C 1
ATOM 839 O O . GLU A 1 105 ? -11.152 -2.838 0.000 1.00 94.62 105 GLU A O 1
ATOM 844 N N . LEU A 1 106 ? -9.478 -3.233 -1.438 1.00 93.88 106 LEU A N 1
ATOM 845 C CA . LEU A 1 106 ? -10.199 -4.244 -2.205 1.00 93.88 106 LEU A CA 1
ATOM 846 C C . LEU A 1 106 ? -10.572 -5.458 -1.339 1.00 93.88 106 LEU A C 1
ATOM 848 O O . LEU A 1 106 ? -11.708 -5.931 -1.417 1.00 93.88 106 LEU A O 1
ATOM 852 N N . CYS A 1 107 ? -9.665 -5.931 -0.477 1.00 94.31 107 CYS A N 1
ATOM 853 C CA . CYS A 1 107 ? -9.957 -6.990 0.496 1.00 94.31 107 CYS A CA 1
ATOM 854 C C . CYS A 1 107 ? -11.080 -6.585 1.463 1.00 94.31 107 CYS A C 1
ATOM 856 O O . CYS A 1 107 ? -11.994 -7.377 1.705 1.00 94.31 107 CYS A O 1
ATOM 858 N N . TYR A 1 108 ? -11.065 -5.341 1.956 1.00 95.56 108 TYR A N 1
ATOM 859 C CA . TYR A 1 108 ? -12.128 -4.808 2.811 1.00 95.56 108 TYR A CA 1
ATOM 860 C C . TYR A 1 108 ? -13.492 -4.808 2.103 1.00 95.56 108 TYR A C 1
ATOM 862 O O . TYR A 1 108 ? -14.479 -5.289 2.664 1.00 95.56 108 TYR A O 1
ATOM 870 N N . PHE A 1 109 ? -13.561 -4.338 0.852 1.00 94.44 109 PHE A N 1
ATOM 871 C CA . PHE A 1 109 ? -14.812 -4.335 0.082 1.00 94.44 109 PHE A CA 1
ATOM 872 C C . PHE A 1 109 ? -15.312 -5.744 -0.255 1.00 94.44 109 PHE A C 1
ATOM 874 O O . PHE A 1 109 ? -16.522 -5.973 -0.285 1.00 94.44 109 PHE A O 1
ATOM 881 N N . ARG A 1 110 ? -14.400 -6.707 -0.437 1.00 93.69 110 ARG A N 1
ATOM 882 C CA . ARG A 1 110 ? -14.727 -8.134 -0.603 1.00 93.69 110 ARG A CA 1
ATOM 883 C C . ARG A 1 110 ? -15.136 -8.836 0.686 1.00 93.69 110 ARG A C 1
ATOM 885 O O . ARG A 1 110 ? -15.531 -9.996 0.625 1.00 93.69 110 ARG A O 1
ATOM 892 N N . ARG A 1 111 ? -15.074 -8.143 1.829 1.00 94.81 111 ARG A N 1
ATOM 893 C CA . ARG A 1 111 ? -15.331 -8.691 3.170 1.00 94.81 111 ARG A CA 1
ATOM 894 C C . ARG A 1 111 ? -14.358 -9.805 3.576 1.00 94.81 111 ARG A C 1
ATOM 896 O O . ARG A 1 111 ? -14.655 -10.576 4.482 1.00 94.81 111 ARG A O 1
ATOM 903 N N . ASP A 1 112 ? -13.184 -9.871 2.948 1.00 94.50 112 ASP A N 1
ATOM 904 C CA . ASP A 1 112 ? -12.093 -10.752 3.375 1.00 94.50 112 ASP A CA 1
ATOM 905 C C . ASP A 1 112 ? -11.235 -10.005 4.408 1.00 94.50 112 ASP A C 1
ATOM 907 O O . ASP A 1 112 ? -10.143 -9.497 4.130 1.00 94.50 112 ASP A O 1
ATOM 911 N N . TYR A 1 113 ? -11.796 -9.857 5.612 1.00 95.25 113 TYR A N 1
ATOM 912 C CA . TYR A 1 113 ? -11.186 -9.069 6.684 1.00 95.25 113 TYR A CA 1
ATOM 913 C C . TYR A 1 113 ? -9.886 -9.697 7.193 1.00 95.25 113 TYR A C 1
ATOM 915 O O . TYR A 1 113 ? -8.963 -8.972 7.559 1.00 95.25 113 TYR A O 1
ATOM 923 N N . THR A 1 114 ? -9.771 -11.025 7.149 1.00 93.56 114 THR A N 1
ATOM 924 C CA . THR A 1 114 ? -8.561 -11.756 7.539 1.00 93.56 114 THR A CA 1
ATOM 925 C C . THR A 1 114 ? -7.370 -11.371 6.670 1.00 93.56 114 THR A C 1
ATOM 927 O O . THR A 1 114 ? -6.357 -10.909 7.198 1.00 93.56 114 THR A O 1
ATOM 930 N N . LYS A 1 115 ? -7.512 -11.432 5.337 1.00 92.69 115 LYS A N 1
ATOM 931 C CA . LYS A 1 115 ? -6.437 -11.012 4.426 1.00 92.69 115 LYS A CA 1
ATOM 932 C C . LYS A 1 115 ? -6.167 -9.519 4.502 1.00 92.69 115 LYS A C 1
ATOM 934 O O . LYS A 1 115 ? -5.021 -9.091 4.387 1.00 92.69 115 LYS A O 1
ATOM 939 N N . CYS A 1 116 ? -7.206 -8.710 4.707 1.00 95.00 116 CYS A N 1
ATOM 940 C CA . CYS A 1 116 ? -7.029 -7.275 4.888 1.00 95.00 116 CYS A CA 1
ATOM 941 C C . CYS A 1 116 ? -6.133 -6.968 6.099 1.00 95.00 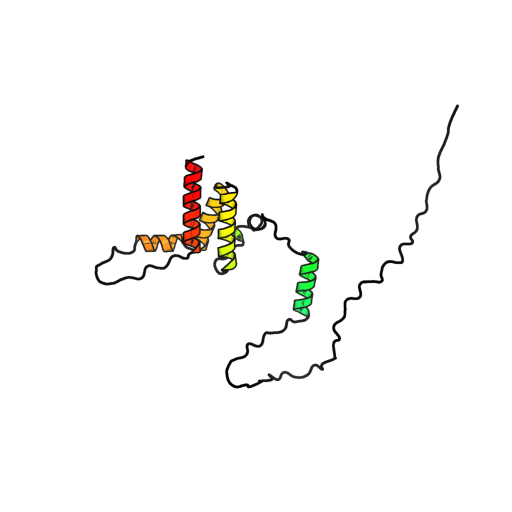116 CYS A C 1
ATOM 943 O O . CYS A 1 116 ? -5.213 -6.158 5.997 1.00 95.00 116 CYS A O 1
ATOM 945 N N . LEU A 1 117 ? -6.360 -7.636 7.233 1.00 95.00 117 LEU A N 1
ATOM 946 C CA . LEU A 1 117 ? -5.547 -7.461 8.437 1.00 95.00 117 LEU A CA 1
ATOM 947 C C . LEU A 1 117 ? -4.109 -7.962 8.245 1.00 95.00 117 LEU A C 1
ATOM 949 O O . LEU A 1 117 ? -3.181 -7.304 8.716 1.00 95.00 117 LEU A O 1
ATOM 953 N N . GLU A 1 118 ? -3.908 -9.066 7.523 1.00 94.25 118 GLU A N 1
ATOM 954 C CA . GLU A 1 118 ? -2.573 -9.558 7.155 1.00 94.25 118 GLU A CA 1
ATOM 955 C C . GLU A 1 118 ? -1.805 -8.548 6.292 1.00 94.25 118 GLU A C 1
ATOM 957 O O . GLU A 1 118 ? -0.651 -8.230 6.589 1.00 94.25 118 GLU A O 1
ATOM 962 N N . LEU A 1 119 ? -2.456 -7.988 5.267 1.00 93.75 119 LEU A N 1
ATOM 963 C CA . LEU A 1 119 ? -1.879 -6.963 4.393 1.00 93.75 119 LEU A CA 1
ATOM 964 C C . LEU A 1 119 ? -1.526 -5.692 5.160 1.00 93.75 119 LEU A C 1
ATOM 966 O O . LEU A 1 119 ? -0.441 -5.141 4.968 1.00 93.75 119 LEU A O 1
ATOM 970 N N . VAL A 1 120 ? -2.407 -5.237 6.055 1.00 94.38 120 VAL A N 1
ATOM 971 C CA . VAL A 1 120 ? -2.116 -4.072 6.894 1.00 94.38 120 VAL A CA 1
ATOM 972 C C . VAL A 1 120 ? -0.947 -4.372 7.831 1.00 94.38 120 VAL A C 1
ATOM 974 O O . VAL A 1 120 ? -0.025 -3.566 7.921 1.00 94.38 120 VAL A O 1
ATOM 977 N N . ALA A 1 121 ? -0.926 -5.530 8.496 1.00 93.44 121 ALA A N 1
ATOM 978 C CA . ALA A 1 121 ? 0.185 -5.912 9.368 1.00 93.44 121 ALA A CA 1
ATOM 979 C C . ALA A 1 121 ? 1.517 -5.968 8.603 1.00 93.44 121 ALA A C 1
ATOM 981 O O . ALA A 1 121 ? 2.544 -5.508 9.105 1.00 93.44 121 ALA A O 1
ATOM 982 N N . PHE A 1 122 ? 1.498 -6.479 7.372 1.00 93.31 122 PHE A N 1
ATOM 983 C CA . PHE A 1 122 ? 2.655 -6.475 6.487 1.00 93.31 122 PHE A CA 1
ATOM 984 C C . PHE A 1 122 ? 3.084 -5.049 6.103 1.00 93.31 122 PHE A C 1
ATOM 986 O O . PHE A 1 122 ? 4.258 -4.710 6.246 1.00 93.31 122 PHE A O 1
ATOM 993 N N . GLY A 1 123 ? 2.146 -4.187 5.701 1.00 92.19 123 GLY A N 1
ATOM 994 C CA . GLY A 1 123 ? 2.422 -2.786 5.368 1.00 92.19 123 GLY A CA 1
ATOM 995 C C . GLY A 1 123 ? 3.009 -1.989 6.526 1.00 92.19 123 GLY A C 1
ATOM 996 O O . GLY A 1 123 ? 3.970 -1.245 6.347 1.00 92.19 123 GLY A O 1
ATOM 997 N N . MET A 1 124 ? 2.496 -2.201 7.737 1.00 90.81 124 MET A N 1
ATOM 998 C CA . MET A 1 124 ? 3.000 -1.546 8.947 1.00 90.81 124 MET A CA 1
ATOM 999 C C . MET A 1 124 ? 4.455 -1.925 9.246 1.00 90.81 124 MET A C 1
ATOM 1001 O O . MET A 1 124 ? 5.252 -1.052 9.597 1.00 90.81 124 MET A O 1
ATOM 1005 N N . LYS A 1 125 ? 4.818 -3.200 9.051 1.00 90.94 125 LYS A N 1
ATOM 1006 C CA . LYS A 1 125 ? 6.207 -3.669 9.166 1.00 90.94 125 LYS A CA 1
ATOM 1007 C C . LYS A 1 125 ? 7.084 -3.074 8.070 1.00 90.94 125 LYS A C 1
ATOM 1009 O O . LYS A 1 125 ? 8.162 -2.565 8.352 1.00 90.94 125 LYS A O 1
ATOM 1014 N N . LEU A 1 126 ? 6.605 -3.090 6.829 1.00 89.62 126 LEU A N 1
ATOM 1015 C CA . LEU A 1 126 ? 7.359 -2.629 5.666 1.00 89.62 126 LEU A CA 1
ATOM 1016 C C . LEU A 1 126 ? 7.645 -1.118 5.705 1.00 89.62 126 LEU A C 1
ATOM 1018 O O . LEU A 1 126 ? 8.712 -0.681 5.274 1.00 89.62 126 LEU A O 1
ATOM 1022 N N . PHE A 1 127 ? 6.726 -0.325 6.260 1.00 86.94 127 PHE A N 1
ATOM 1023 C CA . PHE A 1 127 ? 6.883 1.123 6.424 1.00 86.94 127 PHE A CA 1
ATOM 1024 C C . PHE A 1 127 ? 7.556 1.536 7.738 1.00 86.94 127 PHE A C 1
ATOM 1026 O O . PHE A 1 127 ? 7.673 2.733 7.994 1.00 86.94 127 PHE A O 1
ATOM 1033 N N . ASN A 1 128 ? 8.007 0.584 8.567 1.00 83.62 128 ASN A N 1
ATOM 1034 C CA . ASN A 1 128 ? 8.534 0.842 9.914 1.00 83.62 128 ASN A CA 1
ATOM 1035 C C . ASN A 1 128 ? 7.583 1.699 10.774 1.00 83.62 128 ASN A C 1
ATOM 1037 O O . ASN A 1 128 ? 8.013 2.486 11.620 1.00 83.62 128 ASN A O 1
ATOM 1041 N N . ALA A 1 129 ? 6.274 1.551 10.560 1.00 79.06 129 ALA A N 1
ATOM 1042 C CA . ALA A 1 129 ? 5.259 2.364 11.215 1.00 79.06 129 ALA A CA 1
ATOM 1043 C C . ALA A 1 129 ? 5.216 2.127 12.734 1.00 79.06 129 ALA A C 1
ATOM 1045 O O . ALA A 1 129 ? 4.900 3.042 13.489 1.00 79.06 129 ALA A O 1
ATOM 1046 N N . GLU A 1 130 ? 5.590 0.929 13.198 1.00 75.31 130 GLU A N 1
ATOM 1047 C CA . GLU A 1 130 ? 5.684 0.606 14.630 1.00 75.31 130 GLU A CA 1
ATOM 1048 C C . GLU A 1 130 ? 6.689 1.500 15.366 1.00 75.31 130 GLU A C 1
ATOM 1050 O O . GLU A 1 130 ? 6.411 1.952 16.476 1.00 75.31 130 GLU A O 1
ATOM 1055 N N . ALA A 1 131 ? 7.822 1.819 14.732 1.00 73.50 131 ALA A N 1
ATO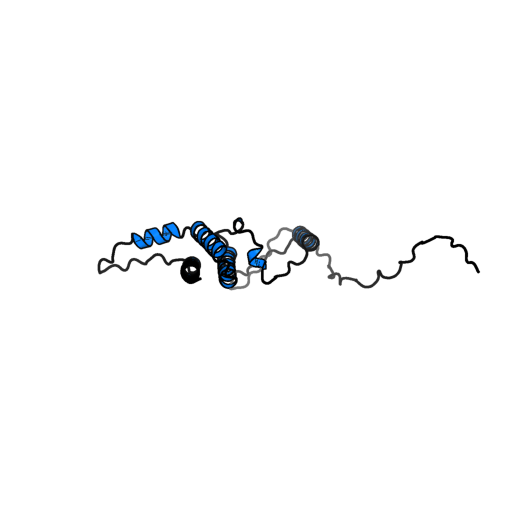M 1056 C CA . ALA A 1 131 ? 8.812 2.724 15.304 1.00 73.50 131 ALA A CA 1
ATOM 1057 C C . ALA A 1 131 ? 8.273 4.161 15.372 1.00 73.50 131 ALA A C 1
ATOM 1059 O O . ALA A 1 131 ? 8.398 4.815 16.402 1.00 73.50 131 ALA A O 1
ATOM 1060 N N . VAL A 1 132 ? 7.605 4.632 14.313 1.00 74.38 132 VAL A N 1
ATOM 1061 C CA . VAL A 1 132 ? 7.039 5.993 14.264 1.00 74.38 132 VAL A CA 1
ATOM 1062 C C . VAL A 1 132 ? 5.949 6.181 15.324 1.00 74.38 132 VAL A C 1
ATOM 1064 O O . VAL A 1 132 ? 5.964 7.165 16.059 1.00 74.38 132 VAL A O 1
ATOM 1067 N N . LEU A 1 133 ? 5.050 5.205 15.465 1.00 74.62 133 LEU A N 1
ATOM 1068 C CA . LEU A 1 133 ? 3.992 5.235 16.478 1.00 74.62 133 LEU A CA 1
ATOM 1069 C C . LEU A 1 133 ? 4.544 5.130 17.910 1.00 74.62 133 LEU A C 1
ATOM 1071 O O . LEU A 1 133 ? 3.955 5.678 18.844 1.00 74.62 133 LEU A O 1
ATOM 1075 N N . ALA A 1 134 ? 5.662 4.427 18.111 1.00 73.50 134 ALA A N 1
ATOM 1076 C CA . ALA A 1 134 ? 6.329 4.365 19.409 1.00 73.50 134 ALA A CA 1
ATOM 1077 C C . ALA A 1 134 ? 6.962 5.713 19.797 1.00 73.50 134 ALA A C 1
ATOM 1079 O O . ALA A 1 134 ? 6.887 6.103 20.963 1.00 73.50 134 ALA A O 1
ATOM 1080 N N . GLU A 1 135 ? 7.536 6.438 18.834 1.00 67.25 135 GLU A N 1
ATOM 1081 C CA . GLU A 1 135 ? 8.083 7.783 19.046 1.00 67.25 135 GLU A CA 1
ATOM 1082 C C . GLU A 1 135 ? 6.980 8.810 19.350 1.00 67.25 135 GLU A C 1
ATOM 1084 O O . GLU A 1 135 ? 7.139 9.631 20.254 1.00 67.25 135 GLU A O 1
ATOM 1089 N N . GLU A 1 136 ? 5.818 8.726 18.691 1.00 66.06 136 GLU A N 1
ATOM 1090 C CA . GLU A 1 136 ? 4.672 9.595 19.008 1.00 66.06 136 GLU A CA 1
ATOM 1091 C C . GLU A 1 136 ? 4.172 9.418 20.449 1.00 66.06 136 GLU A C 1
ATOM 1093 O O . GLU A 1 136 ? 3.814 10.398 21.099 1.00 66.06 136 GLU A O 1
ATOM 1098 N N . LYS A 1 137 ? 4.190 8.188 20.980 1.00 65.12 137 LYS A N 1
ATOM 1099 C CA . LYS A 1 137 ? 3.782 7.903 22.368 1.00 65.12 137 LYS A CA 1
ATOM 1100 C C . LYS A 1 137 ? 4.801 8.367 23.412 1.00 65.12 137 LYS A C 1
ATOM 1102 O O . LYS A 1 137 ? 4.427 8.572 24.563 1.00 65.12 137 LYS A O 1
ATOM 1107 N N . LYS A 1 138 ? 6.076 8.501 23.035 1.00 62.25 138 LYS A N 1
ATOM 1108 C CA . LYS A 1 138 ? 7.161 8.962 23.919 1.00 62.25 138 LYS A CA 1
ATOM 1109 C C . LYS A 1 138 ? 7.368 10.473 23.884 1.00 62.25 138 LYS A C 1
ATOM 1111 O O . LYS A 1 138 ? 8.093 10.986 24.735 1.00 62.25 138 LYS A O 1
ATOM 1116 N N . ALA A 1 139 ? 6.770 11.176 22.921 1.00 59.34 139 ALA A N 1
ATOM 1117 C CA . ALA A 1 139 ? 6.890 12.621 22.826 1.00 59.34 139 ALA A CA 1
ATOM 1118 C C . ALA A 1 139 ? 6.367 13.268 24.128 1.00 59.34 139 ALA A C 1
ATOM 1120 O O . ALA A 1 139 ? 5.196 13.082 24.471 1.00 59.34 139 ALA A O 1
ATOM 1121 N N . PRO A 1 140 ? 7.220 13.985 24.884 1.00 54.22 140 PRO A N 1
ATOM 1122 C CA . PRO A 1 140 ? 6.818 14.589 26.143 1.00 54.22 140 PRO A CA 1
ATOM 1123 C C . PRO A 1 140 ? 5.699 15.601 25.901 1.00 54.22 140 PRO A C 1
ATOM 1125 O O . PRO A 1 140 ? 5.766 16.411 24.977 1.00 54.22 140 PRO A O 1
ATOM 1128 N N . VAL A 1 141 ? 4.671 15.515 26.748 1.00 58.75 141 VAL A N 1
ATOM 1129 C CA . VAL A 1 141 ? 3.541 16.446 26.828 1.00 58.75 141 VAL A CA 1
ATOM 1130 C C . VAL A 1 141 ? 4.080 17.878 26.807 1.00 58.75 141 VAL A C 1
ATOM 1132 O O . VAL A 1 141 ? 4.934 18.222 27.624 1.00 58.75 141 VAL A O 1
ATOM 1135 N N . ASP A 1 142 ? 3.613 18.661 25.829 1.00 56.78 142 ASP A N 1
ATOM 1136 C CA . ASP A 1 142 ? 4.067 20.016 25.503 1.00 56.78 142 ASP A CA 1
ATOM 1137 C C . ASP A 1 142 ? 4.376 20.853 26.757 1.00 56.78 142 ASP A C 1
ATOM 1139 O O . ASP A 1 142 ? 3.484 21.258 27.505 1.00 56.78 142 ASP A O 1
ATOM 1143 N N . LEU A 1 143 ? 5.659 21.168 26.953 1.00 59.28 143 LEU A N 1
ATOM 1144 C CA . LEU A 1 143 ? 6.059 22.298 27.784 1.00 59.28 143 LEU A CA 1
ATOM 1145 C C . LEU A 1 143 ? 5.669 23.584 27.033 1.00 59.28 143 LEU A C 1
ATOM 1147 O O . LEU A 1 143 ? 6.034 23.735 25.860 1.00 59.28 143 LEU A O 1
ATOM 1151 N N . PRO A 1 144 ? 4.954 24.529 27.668 1.00 52.03 144 PRO A N 1
ATOM 1152 C CA . PRO A 1 144 ? 4.479 25.731 26.994 1.00 52.03 144 PRO A CA 1
ATOM 1153 C C . PRO A 1 144 ? 5.675 26.582 26.543 1.00 52.03 144 PRO A C 1
ATOM 1155 O O . PRO A 1 144 ? 6.396 27.139 27.367 1.00 52.03 144 PRO A O 1
ATOM 1158 N N . GLY A 1 145 ? 5.908 26.671 25.228 1.00 59.91 145 GLY A N 1
ATOM 1159 C CA . GLY A 1 145 ? 6.890 27.598 24.646 1.00 59.91 145 GLY A CA 1
ATOM 1160 C C . GLY A 1 145 ? 7.743 27.066 23.491 1.00 59.91 145 GLY A C 1
ATOM 1161 O O . GLY A 1 145 ? 8.416 27.862 22.837 1.00 59.91 145 GLY A O 1
ATOM 1162 N N . ARG A 1 146 ? 7.726 25.761 23.184 1.00 57.53 146 ARG A N 1
ATOM 1163 C CA . ARG A 1 146 ? 8.392 25.222 21.982 1.00 57.53 146 ARG A CA 1
ATOM 1164 C C . ARG A 1 146 ? 7.491 24.231 21.260 1.00 57.53 146 ARG A C 1
ATOM 1166 O O . ARG A 1 146 ? 7.348 23.101 21.698 1.00 57.53 146 ARG A O 1
ATOM 1173 N N . HIS A 1 147 ? 6.949 24.634 20.112 1.00 59.66 147 HIS A N 1
ATOM 1174 C CA . HIS A 1 147 ? 6.254 23.720 19.207 1.00 59.66 147 HIS A CA 1
ATOM 1175 C C . HIS A 1 147 ? 7.265 22.753 18.577 1.00 59.66 147 HIS A C 1
ATOM 1177 O O . HIS A 1 147 ? 7.851 23.039 17.528 1.00 59.66 147 HIS A O 1
ATOM 1183 N N . ALA A 1 148 ? 7.499 21.611 19.221 1.00 59.97 148 ALA A N 1
ATOM 1184 C CA . ALA A 1 148 ? 8.186 20.505 18.576 1.00 59.97 148 ALA A CA 1
ATOM 1185 C C . ALA A 1 148 ? 7.317 20.037 17.398 1.00 59.97 148 ALA A C 1
ATOM 1187 O O . ALA A 1 148 ? 6.150 19.680 17.563 1.00 59.97 148 ALA A O 1
ATOM 1188 N N . LYS A 1 149 ? 7.862 20.088 16.177 1.00 62.19 149 LYS A N 1
ATOM 1189 C CA . LYS A 1 149 ? 7.157 19.586 14.994 1.00 62.19 149 LYS A CA 1
ATOM 1190 C C . LYS A 1 149 ? 7.024 18.074 15.146 1.00 62.19 149 LYS A C 1
ATOM 1192 O O . LYS A 1 149 ? 8.030 17.371 15.088 1.00 62.19 149 LYS A O 1
ATOM 1197 N N . LYS A 1 150 ? 5.797 17.588 15.343 1.00 59.25 150 LYS A N 1
ATOM 1198 C CA . LYS A 1 150 ? 5.512 16.150 15.352 1.00 59.25 150 LYS A CA 1
ATOM 1199 C C . LYS A 1 150 ? 5.992 15.539 14.028 1.00 59.25 150 LYS A C 1
ATOM 1201 O O . LYS A 1 150 ? 5.795 16.172 12.981 1.00 59.25 150 LYS A O 1
ATOM 1206 N N . PRO A 1 151 ? 6.639 14.361 14.050 1.00 63.03 151 PRO A N 1
ATOM 1207 C CA . PRO A 1 151 ? 6.987 13.667 12.822 1.00 63.03 151 PRO A CA 1
ATOM 1208 C C . PRO A 1 151 ? 5.693 13.422 12.047 1.00 63.03 151 PRO A C 1
ATOM 1210 O O . PRO A 1 151 ? 4.739 12.855 12.567 1.00 63.03 151 PRO A O 1
ATOM 1213 N N . LYS A 1 152 ? 5.618 13.937 10.819 1.00 68.69 152 LYS A N 1
ATOM 1214 C CA . LYS A 1 152 ? 4.422 13.784 9.995 1.00 68.69 152 LYS A CA 1
ATOM 1215 C C . LYS A 1 152 ? 4.315 12.315 9.601 1.00 68.69 152 LYS A C 1
ATOM 1217 O O . LYS A 1 152 ? 5.137 11.845 8.816 1.00 68.69 152 LYS A O 1
ATOM 1222 N N . LEU A 1 153 ? 3.324 11.616 10.151 1.00 70.62 153 LEU A N 1
ATOM 1223 C CA . LEU A 1 153 ? 3.004 10.251 9.754 1.00 70.62 153 LEU A CA 1
ATOM 1224 C C . LEU A 1 153 ? 2.757 10.216 8.236 1.00 70.62 153 LEU A C 1
ATOM 1226 O O . LEU A 1 153 ? 2.103 11.109 7.684 1.00 70.62 153 LEU A O 1
ATOM 1230 N N . ASP A 1 154 ? 3.327 9.224 7.547 1.00 84.00 154 ASP A N 1
ATOM 1231 C CA . ASP A 1 154 ? 3.086 9.044 6.113 1.00 84.00 154 ASP A CA 1
ATOM 1232 C C . ASP A 1 154 ? 1.586 8.802 5.907 1.00 84.00 154 ASP A C 1
ATOM 1234 O O . ASP A 1 154 ? 0.965 8.010 6.620 1.00 84.00 154 ASP A O 1
ATOM 1238 N N . ARG A 1 155 ? 1.004 9.487 4.921 1.00 89.25 155 ARG A N 1
ATOM 1239 C CA . ARG A 1 155 ? -0.421 9.397 4.590 1.00 89.25 155 ARG A CA 1
ATOM 1240 C C . ARG A 1 155 ? -0.868 7.942 4.411 1.00 89.25 155 ARG A C 1
ATOM 1242 O O . ARG A 1 155 ? -1.930 7.574 4.892 1.00 89.25 155 ARG A O 1
ATOM 1249 N N . HIS A 1 156 ? -0.033 7.114 3.782 1.00 89.94 156 HIS A N 1
ATOM 1250 C CA . HIS A 1 156 ? -0.348 5.703 3.544 1.00 89.94 156 HIS A CA 1
ATOM 1251 C C . HIS A 1 156 ? -0.449 4.900 4.847 1.00 89.94 156 HIS A C 1
ATOM 1253 O O . HIS A 1 156 ? -1.268 3.994 4.948 1.00 89.94 156 HIS A O 1
ATOM 1259 N N . ILE A 1 157 ? 0.367 5.230 5.855 1.00 89.88 157 ILE A N 1
ATOM 1260 C CA . ILE A 1 157 ? 0.315 4.569 7.165 1.00 89.88 157 ILE A CA 1
ATOM 1261 C C . ILE A 1 157 ? -0.995 4.930 7.867 1.00 89.88 157 ILE A C 1
ATOM 1263 O O . ILE A 1 157 ? -1.652 4.053 8.420 1.00 89.88 157 ILE A O 1
ATOM 1267 N N . GLN A 1 158 ? -1.392 6.204 7.812 1.00 91.50 158 GLN A N 1
ATOM 1268 C CA . GLN A 1 158 ? -2.656 6.658 8.387 1.00 91.50 158 GLN A CA 1
ATOM 1269 C C . GLN A 1 158 ? -3.857 5.958 7.734 1.00 91.50 158 GLN A C 1
ATOM 1271 O O . GLN A 1 158 ? -4.697 5.405 8.437 1.00 91.50 158 GLN A O 1
ATOM 1276 N N . GLU A 1 159 ? -3.904 5.904 6.401 1.00 93.94 159 GLU A N 1
ATOM 1277 C CA . GLU A 1 159 ? -4.991 5.241 5.669 1.00 93.94 159 GLU A CA 1
ATOM 1278 C C . GLU A 1 159 ? -5.044 3.724 5.964 1.00 93.94 159 GLU A C 1
ATOM 1280 O O . GLU A 1 159 ? -6.126 3.171 6.168 1.00 93.94 159 GLU A O 1
ATOM 1285 N N . LEU A 1 160 ? -3.894 3.047 6.097 1.00 94.25 160 LEU A N 1
ATOM 1286 C CA . LEU A 1 160 ? -3.847 1.636 6.512 1.00 94.25 160 LEU A CA 1
ATOM 1287 C C . LEU A 1 160 ? -4.367 1.412 7.941 1.00 94.25 160 LEU A C 1
ATOM 1289 O O . LEU A 1 160 ? -5.043 0.412 8.195 1.00 94.25 160 LEU A O 1
ATOM 1293 N N . LEU A 1 161 ? -4.075 2.325 8.874 1.00 93.06 161 LEU A N 1
ATOM 1294 C CA . LEU A 1 161 ? -4.606 2.264 10.239 1.00 93.06 161 LEU A CA 1
ATOM 1295 C C . LEU A 1 161 ? -6.130 2.411 10.251 1.00 93.06 161 LEU A C 1
ATOM 1297 O O . LEU A 1 161 ? -6.809 1.608 10.889 1.00 93.06 161 LEU A O 1
ATOM 1301 N N . GLU A 1 162 ? -6.674 3.357 9.485 1.00 94.94 162 GLU A N 1
ATOM 1302 C CA . GLU A 1 162 ? -8.124 3.528 9.358 1.00 94.94 162 GLU A CA 1
ATOM 1303 C C . GLU A 1 162 ? -8.804 2.279 8.780 1.00 94.94 162 GLU A C 1
ATOM 1305 O O . GLU A 1 162 ? -9.873 1.875 9.242 1.00 94.94 162 GLU A O 1
ATOM 1310 N N . ILE A 1 163 ? -8.197 1.641 7.772 1.00 95.81 163 ILE A N 1
ATOM 1311 C CA . ILE A 1 163 ? -8.712 0.387 7.204 1.00 95.81 163 ILE A CA 1
ATOM 1312 C C . ILE A 1 163 ? -8.699 -0.722 8.259 1.00 95.81 163 ILE A C 1
ATOM 1314 O O . ILE A 1 163 ? -9.684 -1.450 8.389 1.00 95.81 163 ILE A O 1
ATOM 1318 N N . LYS A 1 164 ? -7.623 -0.838 9.046 1.00 95.31 164 LYS A N 1
ATOM 1319 C CA . LYS A 1 164 ? -7.528 -1.818 10.136 1.00 95.31 164 LYS A CA 1
ATOM 1320 C C . LYS A 1 164 ? -8.627 -1.625 11.175 1.00 95.31 164 LYS A C 1
ATOM 1322 O O . LYS A 1 164 ? -9.281 -2.601 11.532 1.00 95.31 164 LYS A O 1
ATOM 1327 N N . GLU A 1 165 ? -8.847 -0.399 11.638 1.00 95.50 165 GLU A N 1
ATOM 1328 C CA . GLU A 1 165 ? -9.904 -0.088 12.610 1.00 95.50 165 GLU A CA 1
ATOM 1329 C C . GLU A 1 165 ? -11.289 -0.455 12.067 1.00 95.50 165 GLU A C 1
ATOM 1331 O O . GLU A 1 165 ? -12.070 -1.122 12.748 1.00 95.50 165 GLU A O 1
ATOM 1336 N N . LYS A 1 166 ? -11.568 -0.114 10.801 1.00 95.50 166 LYS A N 1
ATOM 1337 C CA . LYS A 1 166 ? -12.820 -0.488 10.126 1.00 95.50 166 LYS A CA 1
ATOM 1338 C C . LYS A 1 166 ? -12.981 -2.004 10.005 1.00 95.50 166 LYS A C 1
ATOM 1340 O O . LYS A 1 166 ? -14.084 -2.505 10.205 1.00 95.50 166 LYS A O 1
ATOM 1345 N N . CYS A 1 167 ? -11.911 -2.740 9.697 1.00 95.50 167 CYS A N 1
ATOM 1346 C CA . CYS A 1 167 ? -11.944 -4.204 9.638 1.00 95.50 167 CYS A CA 1
ATOM 1347 C C . CYS A 1 167 ? -12.288 -4.810 10.999 1.00 95.50 167 CYS A C 1
ATOM 1349 O O . CYS A 1 167 ? -13.185 -5.644 11.075 1.00 95.50 167 CYS A O 1
ATOM 1351 N N . LEU A 1 168 ? -11.620 -4.365 12.068 1.00 94.88 168 LEU A N 1
ATOM 1352 C CA . LEU A 1 168 ? -11.866 -4.863 13.424 1.00 94.88 168 LEU A CA 1
ATOM 1353 C C . LEU A 1 168 ? -13.312 -4.601 13.860 1.00 94.88 168 LEU A C 1
ATOM 1355 O O . LEU A 1 168 ? -14.006 -5.537 14.249 1.00 94.88 168 LEU A O 1
ATOM 1359 N N . ALA A 1 169 ? -13.812 -3.377 13.665 1.00 95.19 169 ALA A N 1
ATOM 1360 C CA . ALA A 1 169 ? -15.199 -3.033 13.977 1.00 95.19 169 ALA A CA 1
ATOM 1361 C C . ALA A 1 169 ? -16.218 -3.893 13.200 1.00 95.19 169 ALA A C 1
ATOM 1363 O O . ALA A 1 169 ? -17.293 -4.212 13.708 1.00 95.19 169 ALA A O 1
ATOM 1364 N N . LYS A 1 170 ? -15.902 -4.282 11.956 1.00 94.44 170 LYS A N 1
ATOM 1365 C CA . LYS A 1 170 ? -16.764 -5.158 11.146 1.00 94.44 170 LYS A CA 1
ATOM 1366 C C . LYS A 1 170 ? -16.720 -6.622 11.568 1.00 94.44 170 LYS A C 1
ATOM 1368 O O . LYS A 1 170 ? -17.753 -7.279 11.469 1.00 94.44 170 LYS A O 1
ATOM 1373 N N . MET A 1 171 ? -15.583 -7.112 12.057 1.00 90.50 171 MET A N 1
ATOM 1374 C CA . MET A 1 171 ? -15.487 -8.467 12.608 1.00 90.50 171 MET A CA 1
ATOM 1375 C C . MET A 1 171 ? -16.186 -8.603 13.963 1.00 90.50 171 MET A C 1
ATOM 1377 O O . MET A 1 171 ? -16.681 -9.675 14.270 1.00 90.50 171 MET A O 1
ATOM 1381 N N . GLU A 1 172 ? -16.244 -7.540 14.767 1.00 91.25 172 GLU A N 1
ATOM 1382 C CA . GLU A 1 172 ? -16.971 -7.547 16.047 1.00 91.25 172 GLU A CA 1
ATOM 1383 C C . GLU A 1 172 ? -18.497 -7.454 15.873 1.00 91.25 172 GLU A C 1
ATOM 1385 O O . GLU A 1 172 ? -19.248 -7.801 16.780 1.00 91.25 172 GLU A O 1
ATOM 1390 N N . THR A 1 173 ? -18.960 -6.963 14.718 1.00 88.62 173 THR A N 1
ATOM 1391 C CA . THR A 1 173 ? -20.388 -6.749 14.421 1.00 88.62 173 THR A CA 1
ATOM 1392 C C . THR A 1 173 ? -21.009 -7.794 13.490 1.00 88.62 173 THR A C 1
ATOM 1394 O O . THR A 1 173 ? -22.227 -7.757 13.308 1.00 88.62 173 THR A O 1
ATOM 1397 N N . SER A 1 174 ? -20.209 -8.687 12.892 1.00 68.62 174 SER A N 1
ATOM 1398 C CA . SER A 1 174 ? -20.675 -9.800 12.040 1.00 68.62 174 SER A CA 1
ATOM 1399 C C . SER A 1 174 ? -20.707 -11.108 12.812 1.00 68.62 174 SER A C 1
ATOM 1401 O O . SER A 1 174 ? -21.629 -11.904 12.537 1.00 68.62 174 SER A O 1
#

Sequence (174 aa):
MSEPHTPTQESAVLEIATAELLLQDPQPKVTPSSQADKSAVVFTRTSGNIKQRKGQTDEEYRAQRDQFWKSGPRLNTGDWFLEYPIQNFKNESKTDKTQLLHTAELCYFRRDYTKCLELVAFGMKLFNAEAVLAEEKKAPVDLPGRHAKKPKLDRHIQELLEIKEKCLAKMETS